Protein AF-A0A258VSQ6-F1 (afdb_monomer)

Sequence (157 aa):
AKTASLVGTTNIVQHYAACTGLESISQLTQAVYEDKRSSIGTYGAVTSITAPYLMAVHSIAGEVCNDIIDQEIANGTRIFAGWNLASNSLPSDSQLANAAVNMSLSCWQDYEISEEEKSLVISSIVSSVGSSEAGASRKAAIMMCTSMLASLNALLN

Structure (mmCIF, N/CA/C/O backbone):
data_AF-A0A258VSQ6-F1
#
_entry.id   AF-A0A258VSQ6-F1
#
loop_
_atom_site.group_PDB
_atom_site.id
_atom_site.type_symbol
_atom_site.label_atom_id
_atom_site.label_alt_id
_atom_site.label_comp_id
_atom_site.label_asym_id
_atom_site.label_entity_id
_atom_site.label_seq_id
_atom_site.pdbx_PDB_ins_code
_atom_site.Cartn_x
_atom_site.Cartn_y
_atom_site.Cartn_z
_atom_site.occupancy
_atom_site.B_iso_or_equiv
_atom_site.auth_seq_id
_atom_site.auth_comp_id
_atom_site.auth_asym_id
_atom_site.auth_atom_id
_atom_site.pdbx_PDB_model_num
ATOM 1 N N . ALA A 1 1 ? 15.393 7.122 26.761 1.00 33.22 1 ALA A N 1
ATOM 2 C CA . ALA A 1 1 ? 13.982 6.878 26.411 1.00 33.22 1 ALA A CA 1
ATOM 3 C C . ALA A 1 1 ? 13.561 7.936 25.400 1.00 33.22 1 ALA A C 1
ATOM 5 O O . ALA A 1 1 ? 13.375 9.082 25.784 1.00 33.22 1 ALA A O 1
ATOM 6 N N . LYS A 1 2 ? 13.545 7.603 24.103 1.00 26.77 2 LYS A N 1
ATOM 7 C CA . LYS A 1 2 ? 12.951 8.479 23.087 1.00 26.77 2 LYS A CA 1
ATOM 8 C C . LYS A 1 2 ? 11.465 8.151 23.078 1.00 26.77 2 LYS A C 1
ATOM 10 O O . LYS A 1 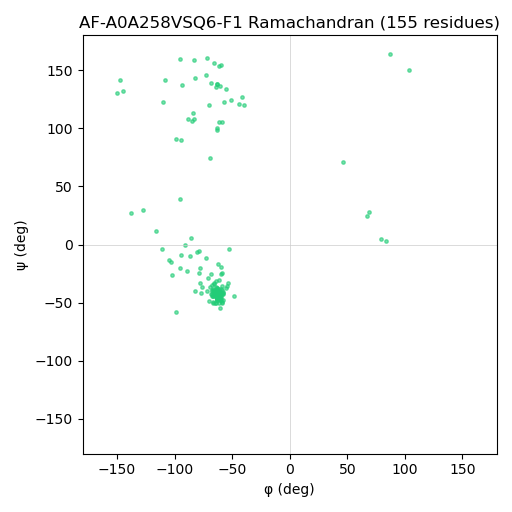2 ? 11.087 7.053 22.688 1.00 26.77 2 LYS A O 1
ATOM 15 N N . THR A 1 3 ? 10.667 9.052 23.631 1.00 31.41 3 THR A N 1
ATOM 16 C CA . THR A 1 3 ? 9.211 8.963 23.635 1.00 31.41 3 THR A CA 1
ATOM 17 C C . THR A 1 3 ? 8.747 9.024 22.185 1.00 31.41 3 THR A C 1
ATOM 19 O O . THR A 1 3 ? 8.704 10.100 21.597 1.00 31.41 3 THR A O 1
ATOM 22 N N . ALA A 1 4 ? 8.465 7.865 21.590 1.00 34.59 4 ALA A N 1
ATOM 23 C CA . ALA A 1 4 ? 7.646 7.793 20.394 1.00 34.59 4 ALA A CA 1
ATOM 24 C C . ALA A 1 4 ? 6.270 8.310 20.812 1.00 34.59 4 ALA A C 1
ATOM 26 O O . ALA A 1 4 ? 5.519 7.615 21.498 1.00 34.59 4 ALA A O 1
ATOM 27 N N . SER A 1 5 ? 5.983 9.568 20.486 1.00 30.41 5 SER A N 1
ATOM 28 C CA . SER A 1 5 ? 4.623 10.087 20.518 1.00 30.41 5 SER A CA 1
ATOM 29 C C . SER A 1 5 ? 3.877 9.401 19.382 1.00 30.41 5 SER A C 1
ATOM 31 O O . SER A 1 5 ? 3.667 9.983 18.328 1.00 30.41 5 SER A O 1
ATOM 33 N N . LEU A 1 6 ? 3.548 8.125 19.579 1.00 42.97 6 LEU A N 1
ATOM 34 C CA . LEU A 1 6 ? 2.557 7.443 18.773 1.00 42.97 6 LEU A CA 1
ATOM 35 C C . LEU A 1 6 ? 1.276 8.244 18.960 1.00 42.97 6 LEU A C 1
ATOM 37 O O . LEU A 1 6 ? 0.674 8.225 20.038 1.00 42.97 6 LEU A O 1
ATOM 41 N N . VAL A 1 7 ? 0.926 9.011 17.930 1.00 42.34 7 VAL A N 1
ATOM 42 C CA . VAL A 1 7 ? -0.416 9.552 17.739 1.00 42.34 7 VAL A CA 1
ATOM 43 C C . VAL A 1 7 ? -1.384 8.431 18.107 1.00 42.3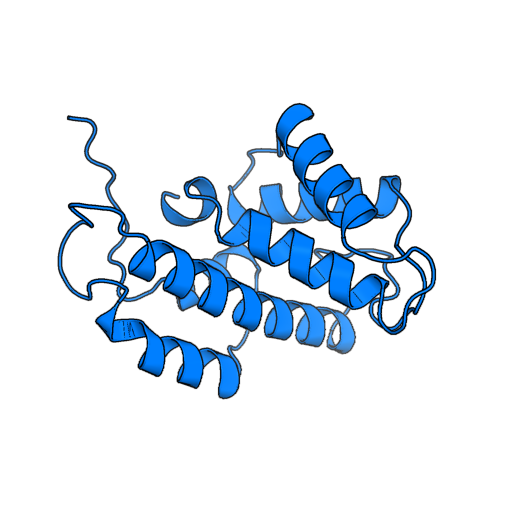4 7 VAL A C 1
ATOM 45 O O . VAL A 1 7 ? -1.206 7.297 17.661 1.00 42.34 7 VAL A O 1
ATOM 48 N N . GLY A 1 8 ? -2.326 8.715 19.011 1.00 41.78 8 GLY A N 1
ATOM 49 C CA . GLY A 1 8 ? -3.185 7.697 19.609 1.00 41.78 8 GLY A CA 1
ATOM 50 C C . GLY A 1 8 ? -3.703 6.716 18.557 1.00 41.78 8 GLY A C 1
ATOM 51 O O . GLY A 1 8 ? -4.382 7.104 17.606 1.00 41.78 8 GLY A O 1
ATOM 52 N N . THR A 1 9 ? -3.384 5.439 18.755 1.00 49.91 9 THR A N 1
ATOM 53 C CA . THR A 1 9 ? -3.735 4.258 17.944 1.00 49.91 9 THR A CA 1
ATOM 54 C C . THR A 1 9 ? -5.230 4.104 17.647 1.00 49.91 9 THR A C 1
ATOM 56 O O . THR A 1 9 ? -5.624 3.227 16.883 1.00 49.91 9 THR A O 1
ATOM 59 N N . THR A 1 10 ? -6.079 4.977 18.192 1.00 51.34 10 THR A N 1
ATOM 60 C CA . THR A 1 10 ? -7.493 5.104 17.845 1.00 51.34 10 THR A CA 1
ATOM 61 C C . THR A 1 10 ? -7.737 5.414 16.367 1.00 51.34 10 THR A C 1
ATOM 63 O O . THR A 1 10 ? -8.792 5.038 15.877 1.00 51.34 10 THR A O 1
ATOM 66 N N . ASN A 1 11 ? -6.782 6.007 15.637 1.00 66.25 11 ASN A N 1
ATOM 67 C CA . ASN A 1 11 ? -7.029 6.537 14.288 1.00 66.25 11 ASN A CA 1
ATOM 68 C C . ASN A 1 11 ? -6.048 6.043 13.205 1.00 66.25 11 ASN A C 1
ATOM 70 O O . ASN A 1 11 ? -5.815 6.752 12.232 1.00 66.25 11 ASN A O 1
ATOM 74 N N . ILE A 1 12 ? -5.496 4.827 13.321 1.00 75.06 12 ILE A N 1
ATOM 75 C CA . ILE A 1 12 ? -4.543 4.288 12.324 1.00 75.06 12 ILE A CA 1
ATOM 76 C C . ILE A 1 12 ? -5.099 4.291 10.890 1.00 75.06 12 ILE A C 1
ATOM 78 O O . ILE A 1 12 ? -4.395 4.627 9.945 1.00 75.06 12 ILE A O 1
ATOM 82 N N . VAL A 1 13 ? -6.392 3.997 10.731 1.00 78.31 13 VAL A N 1
ATOM 83 C CA . VAL A 1 13 ? -7.062 4.011 9.424 1.00 78.31 13 VAL A CA 1
ATOM 84 C C . VAL A 1 13 ? -7.180 5.434 8.886 1.00 78.31 13 VAL A C 1
ATOM 86 O O . VAL A 1 13 ? -6.921 5.666 7.712 1.00 78.31 13 VAL A O 1
ATOM 89 N N . GLN A 1 14 ? -7.528 6.399 9.742 1.00 77.25 14 GLN A N 1
ATOM 90 C CA . GLN A 1 14 ? -7.600 7.808 9.343 1.00 77.25 14 GLN A CA 1
ATOM 91 C C . GLN A 1 14 ? -6.219 8.347 8.982 1.00 77.25 14 GLN A C 1
ATOM 93 O O . GLN A 1 14 ? -6.110 9.160 8.074 1.00 77.25 14 GLN A O 1
ATOM 98 N N . HIS A 1 15 ? -5.175 7.873 9.660 1.00 78.75 15 HIS A N 1
ATOM 99 C CA . HIS A 1 15 ? -3.798 8.227 9.353 1.00 78.75 15 HIS A CA 1
ATOM 100 C C . HIS A 1 15 ? -3.389 7.740 7.965 1.00 78.75 15 HIS A C 1
ATOM 102 O O . HIS A 1 15 ? -2.946 8.526 7.130 1.00 78.75 15 HIS A O 1
ATOM 108 N N . TYR A 1 16 ? -3.634 6.460 7.677 1.00 85.44 16 TYR A N 1
ATOM 109 C CA . TYR A 1 16 ? -3.390 5.898 6.352 1.00 85.44 16 TYR A CA 1
ATOM 110 C C . TYR A 1 16 ? -4.223 6.582 5.274 1.00 85.44 16 TYR A C 1
ATOM 112 O O . TYR A 1 16 ? -3.696 6.902 4.211 1.00 85.44 16 TYR A O 1
ATOM 120 N N . ALA A 1 17 ? -5.494 6.872 5.555 1.00 83.31 17 ALA A N 1
ATOM 121 C CA . ALA A 1 17 ? -6.358 7.577 4.622 1.00 83.31 17 ALA A CA 1
ATOM 122 C C . ALA A 1 17 ? -5.858 9.005 4.346 1.00 83.31 17 ALA A C 1
ATOM 124 O O . ALA A 1 17 ? -5.749 9.409 3.191 1.00 83.31 17 ALA A O 1
ATOM 125 N N . ALA A 1 18 ? -5.473 9.748 5.388 1.00 82.12 18 ALA A N 1
ATOM 126 C CA . ALA A 1 18 ? -4.961 11.108 5.260 1.00 82.12 18 ALA A CA 1
ATOM 127 C C . ALA A 1 18 ? -3.659 11.155 4.451 1.00 82.12 18 ALA A C 1
ATOM 129 O O . ALA A 1 18 ? -3.523 11.980 3.550 1.00 82.12 18 ALA A O 1
ATOM 130 N N . CYS A 1 19 ? -2.724 10.247 4.731 1.00 83.44 19 CYS A N 1
ATOM 131 C CA . CYS A 1 19 ? -1.416 10.235 4.079 1.00 83.44 19 CYS A CA 1
ATOM 132 C C . CYS A 1 19 ? -1.509 9.807 2.604 1.00 83.44 19 CYS A C 1
ATOM 134 O O . CYS A 1 19 ? -0.739 10.263 1.762 1.00 83.44 19 CYS A O 1
ATOM 136 N N . THR A 1 20 ? -2.492 8.979 2.250 1.00 83.75 20 THR A N 1
ATOM 137 C CA . THR A 1 20 ? -2.698 8.486 0.876 1.00 83.75 20 THR A C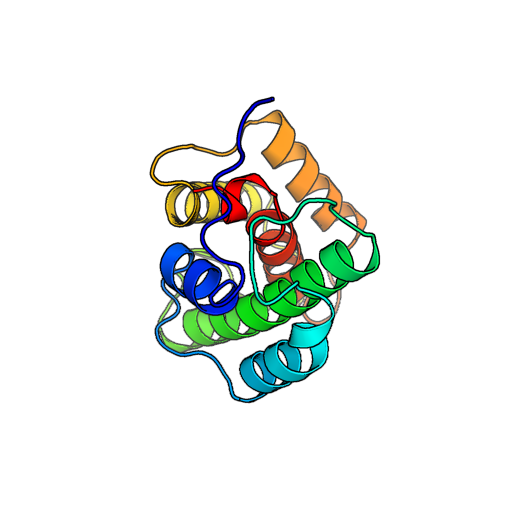A 1
ATOM 138 C C . THR A 1 20 ? -3.692 9.320 0.073 1.00 83.75 20 THR A C 1
ATOM 140 O O . THR A 1 20 ? -3.787 9.154 -1.145 1.00 83.75 20 THR A O 1
ATOM 143 N N . GLY A 1 21 ? -4.388 10.261 0.716 1.00 82.75 21 GLY A N 1
ATOM 144 C CA . GLY A 1 21 ? -5.457 11.039 0.091 1.00 82.75 21 GLY A CA 1
ATOM 145 C C . GLY A 1 21 ? -6.695 10.196 -0.227 1.00 82.75 21 GLY A C 1
ATOM 146 O O . GLY A 1 21 ? -7.403 10.488 -1.191 1.00 82.75 21 GLY A O 1
ATOM 147 N N . LEU A 1 22 ? -6.932 9.129 0.541 1.00 85.00 22 LEU A N 1
ATOM 148 C CA . LEU A 1 22 ? -8.145 8.327 0.438 1.00 85.00 22 LEU A CA 1
ATOM 149 C C . LEU A 1 22 ? -9.326 9.145 0.974 1.00 85.00 22 LEU A C 1
ATOM 151 O O . LEU A 1 22 ? -9.340 9.541 2.140 1.00 85.00 22 LEU A O 1
ATOM 155 N N . GLU A 1 23 ? -10.321 9.396 0.127 1.00 81.31 23 GLU A N 1
ATOM 156 C CA . GLU A 1 23 ? -11.470 10.240 0.481 1.00 81.31 23 GLU A CA 1
ATOM 157 C C . GLU A 1 23 ? -12.483 9.500 1.360 1.00 81.31 23 GLU A C 1
ATOM 159 O O . GLU A 1 23 ? -13.137 10.096 2.219 1.00 81.31 23 GLU A O 1
ATOM 164 N N . SER A 1 24 ? -12.619 8.188 1.152 1.00 83.31 24 SER A N 1
ATOM 165 C CA . SER A 1 24 ? -13.550 7.345 1.897 1.00 83.31 24 SER A CA 1
ATOM 166 C C . SER A 1 24 ? -13.003 5.936 2.079 1.00 83.31 24 SER A C 1
ATOM 168 O O . SER A 1 24 ? -12.390 5.377 1.175 1.00 83.31 24 SER A O 1
ATOM 170 N N . ILE A 1 25 ? -13.249 5.369 3.255 1.00 84.31 25 ILE A N 1
ATOM 171 C CA . ILE A 1 25 ? -12.840 4.014 3.626 1.00 84.31 25 ILE A CA 1
ATOM 172 C C . ILE A 1 25 ? -13.994 3.057 3.317 1.00 84.31 25 ILE A C 1
ATOM 174 O O . ILE A 1 25 ? -15.154 3.371 3.607 1.00 84.31 25 ILE A O 1
ATOM 178 N N . SER A 1 26 ? -13.701 1.885 2.751 1.00 88.12 26 SER A N 1
ATOM 179 C CA . SER A 1 26 ? -14.736 0.895 2.456 1.00 88.12 26 SER A CA 1
ATOM 180 C C . SER A 1 26 ? -15.288 0.233 3.723 1.00 88.12 26 SER A C 1
ATOM 182 O O . SER A 1 26 ? -14.666 0.199 4.789 1.00 88.12 26 SER A O 1
ATOM 184 N N . GLN A 1 27 ? -16.480 -0.360 3.605 1.00 87.50 27 GLN A N 1
ATOM 185 C CA . GLN A 1 27 ? -17.067 -1.147 4.695 1.00 87.50 27 GLN A CA 1
ATOM 18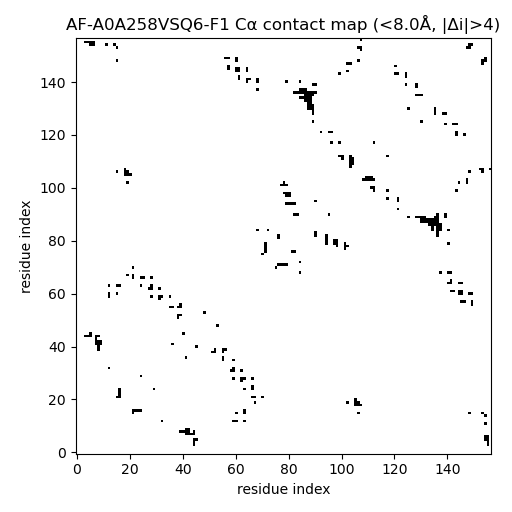6 C C . GLN A 1 27 ? -16.195 -2.352 5.076 1.00 87.50 27 GLN A C 1
ATOM 188 O O . GLN A 1 27 ? -16.192 -2.750 6.240 1.00 87.50 27 GLN A O 1
ATOM 193 N N . LEU A 1 28 ? -15.448 -2.914 4.118 1.00 88.00 28 LEU A N 1
ATOM 194 C CA . LEU A 1 28 ? -14.533 -4.026 4.361 1.00 88.00 28 LEU A CA 1
ATOM 195 C C . LEU A 1 28 ? -13.367 -3.580 5.247 1.00 88.00 28 LEU A C 1
ATOM 197 O O . LEU A 1 28 ? -13.115 -4.196 6.282 1.00 88.00 28 LEU A O 1
ATOM 201 N N . THR A 1 29 ? -12.722 -2.468 4.898 1.00 85.69 29 THR A N 1
ATOM 202 C CA . THR A 1 29 ? -11.627 -1.890 5.685 1.00 85.69 29 THR A CA 1
ATOM 203 C C . THR A 1 29 ? -12.084 -1.515 7.094 1.00 85.69 29 THR A C 1
ATOM 205 O O . THR A 1 29 ? -11.393 -1.822 8.069 1.00 85.69 29 THR A O 1
ATOM 208 N N . GLN A 1 30 ? -13.281 -0.932 7.237 1.00 85.62 30 GLN A N 1
ATOM 209 C CA . GLN A 1 30 ? -13.857 -0.642 8.554 1.00 85.62 30 GLN A CA 1
ATOM 210 C C . GLN A 1 30 ? -14.091 -1.924 9.369 1.00 85.62 30 GLN A C 1
ATOM 212 O O . GLN A 1 30 ? -13.786 -1.958 10.560 1.00 85.62 30 GLN A O 1
ATOM 217 N N . ALA A 1 31 ? -14.600 -2.990 8.744 1.00 86.19 31 ALA A N 1
ATOM 218 C CA . ALA A 1 31 ? -14.827 -4.266 9.418 1.00 86.19 31 ALA A CA 1
ATOM 219 C C . ALA A 1 31 ? -13.514 -4.916 9.887 1.00 86.19 31 ALA A C 1
ATOM 221 O O . ALA A 1 31 ? -13.444 -5.404 11.015 1.00 86.19 31 ALA A O 1
ATOM 222 N N . VAL A 1 32 ? -12.461 -4.879 9.061 1.00 86.19 32 VAL A N 1
ATOM 223 C CA . VAL A 1 32 ? -11.130 -5.389 9.433 1.00 86.19 32 VAL A CA 1
ATOM 224 C C . VAL A 1 32 ? -10.523 -4.568 10.568 1.00 86.19 32 VAL A C 1
ATOM 226 O O . VAL A 1 32 ? -9.953 -5.141 11.496 1.00 86.19 32 VAL A O 1
ATOM 229 N N . TYR A 1 33 ? -10.685 -3.244 10.553 1.00 83.88 33 TYR A N 1
ATOM 230 C CA . TYR A 1 33 ? -10.269 -2.409 11.674 1.00 83.88 33 TYR A CA 1
ATOM 231 C C . TYR A 1 33 ? -10.978 -2.802 12.974 1.00 83.88 33 TYR A C 1
ATOM 233 O O . TYR A 1 33 ? -10.296 -3.036 13.969 1.00 83.88 33 TYR A O 1
ATOM 241 N N . GLU A 1 34 ? -12.308 -2.928 12.982 1.00 84.06 34 GLU A N 1
ATOM 242 C CA . GLU A 1 34 ? -13.050 -3.294 14.199 1.00 84.06 34 GLU A CA 1
ATOM 243 C C . GLU A 1 34 ? -12.678 -4.697 14.712 1.00 84.06 34 GLU A C 1
ATOM 245 O O . GLU A 1 34 ? -12.524 -4.880 15.920 1.00 84.06 34 GLU A O 1
ATOM 250 N N . ASP A 1 35 ? -12.445 -5.667 13.819 1.00 85.69 35 ASP A N 1
ATOM 251 C CA . ASP A 1 35 ? -11.961 -7.009 14.186 1.00 85.69 35 ASP A CA 1
ATOM 252 C C . ASP A 1 35 ? -10.577 -6.953 14.856 1.00 85.69 35 ASP A C 1
ATOM 254 O O . ASP A 1 35 ? -10.327 -7.573 15.895 1.00 85.69 35 ASP A O 1
ATOM 258 N N . LYS A 1 36 ? -9.662 -6.160 14.289 1.00 81.50 36 LYS A N 1
ATOM 259 C CA . LYS A 1 36 ? -8.274 -6.061 14.758 1.00 81.50 36 LYS A CA 1
ATOM 260 C C . LYS A 1 36 ? -8.065 -5.042 15.869 1.00 81.50 36 LYS A C 1
ATOM 262 O O . LYS A 1 36 ? -7.006 -5.059 16.500 1.00 81.50 36 LYS A O 1
ATOM 267 N N . ARG A 1 37 ? -9.065 -4.214 16.175 1.00 76.12 37 ARG A N 1
ATOM 268 C CA . ARG A 1 37 ? -9.001 -3.126 17.158 1.00 76.12 37 ARG A CA 1
ATOM 269 C C . ARG A 1 37 ? -8.528 -3.578 18.540 1.00 76.12 37 ARG A C 1
ATOM 271 O O . ARG A 1 37 ? -7.838 -2.840 19.228 1.00 76.12 37 ARG A O 1
ATOM 278 N N . SER A 1 38 ? -8.854 -4.801 18.950 1.00 72.94 38 SER A N 1
ATOM 279 C CA . SER A 1 38 ? -8.393 -5.368 20.227 1.00 72.94 38 SER A CA 1
ATOM 280 C C . SER A 1 38 ? -6.881 -5.646 20.274 1.00 72.94 38 SER A C 1
ATOM 282 O O . SER A 1 38 ? -6.288 -5.659 21.352 1.00 72.94 38 SER A O 1
ATOM 284 N N . SER A 1 39 ? -6.254 -5.855 19.112 1.00 73.00 39 SER A N 1
ATOM 285 C CA . SER A 1 39 ? -4.820 -6.146 18.960 1.00 73.00 39 SER A CA 1
ATOM 286 C C . SER A 1 39 ? -3.970 -4.880 18.820 1.00 73.00 39 SER A C 1
ATOM 288 O O . SER A 1 39 ? -2.778 -4.896 19.132 1.00 73.00 39 SER A O 1
ATOM 290 N N . ILE A 1 40 ? -4.580 -3.776 18.383 1.00 69.56 40 ILE A N 1
ATOM 291 C CA . ILE A 1 40 ? -3.987 -2.437 18.337 1.00 69.56 40 ILE A CA 1
ATOM 292 C C . ILE A 1 40 ? -4.461 -1.655 19.564 1.00 69.56 40 ILE A C 1
ATOM 294 O O . ILE A 1 40 ? -5.525 -1.053 19.555 1.00 69.56 40 ILE A O 1
ATOM 298 N N . GLY A 1 41 ? -3.700 -1.727 20.663 1.00 57.38 41 GLY A N 1
ATOM 299 C CA . GLY A 1 41 ? -4.091 -1.165 21.963 1.00 57.38 41 GLY A CA 1
ATOM 300 C C . GLY A 1 41 ? -4.796 0.193 21.841 1.00 57.38 41 GLY A C 1
ATOM 301 O O . GLY A 1 41 ? -4.240 1.142 21.298 1.00 57.38 41 GLY A O 1
ATOM 302 N N . THR A 1 42 ? -6.041 0.273 22.313 1.00 51.41 42 THR A N 1
ATOM 303 C CA . THR A 1 42 ? -6.945 1.410 22.059 1.00 51.41 42 THR A CA 1
ATOM 304 C C . THR A 1 42 ? -6.699 2.618 22.965 1.00 51.41 42 THR A C 1
ATOM 306 O O . THR A 1 42 ? -7.334 3.652 22.780 1.00 51.41 42 THR A O 1
ATOM 309 N N . TYR A 1 43 ? -5.814 2.493 23.961 1.00 45.12 43 TYR A N 1
ATOM 310 C CA . TYR A 1 43 ? -5.508 3.536 24.940 1.00 45.12 43 TYR A CA 1
ATOM 311 C C . TYR A 1 43 ? -4.028 3.517 25.338 1.00 45.12 43 TYR A C 1
ATOM 313 O O . TYR A 1 43 ? -3.499 2.478 25.728 1.00 45.12 43 TYR A O 1
ATOM 321 N N . GLY A 1 44 ? -3.400 4.696 25.321 1.00 43.09 44 GLY A N 1
ATOM 322 C CA . GLY A 1 44 ? -2.019 4.909 25.761 1.00 43.09 44 GLY A CA 1
ATOM 323 C C . GLY A 1 44 ? -0.969 4.681 24.670 1.00 43.09 44 GLY A C 1
ATOM 324 O O . GLY A 1 44 ? -1.243 4.094 23.628 1.00 43.09 44 GLY A O 1
ATOM 325 N N . ALA A 1 45 ? 0.248 5.179 24.907 1.00 49.69 45 ALA A N 1
ATOM 326 C CA . ALA A 1 45 ? 1.383 4.918 24.026 1.00 49.69 45 ALA A CA 1
ATOM 327 C C . ALA A 1 45 ? 1.655 3.407 23.968 1.00 49.69 45 ALA A C 1
ATOM 329 O O . ALA A 1 45 ? 1.650 2.745 25.008 1.00 49.69 45 ALA A O 1
ATOM 330 N N . VAL A 1 46 ? 1.913 2.863 22.774 1.00 54.81 46 VAL A N 1
ATOM 331 C CA . VAL A 1 46 ? 2.278 1.447 22.618 1.00 54.81 46 VAL A CA 1
ATOM 332 C C . VAL A 1 46 ? 3.582 1.208 23.379 1.00 54.81 46 VAL A C 1
ATOM 334 O O . VAL A 1 46 ? 4.655 1.632 22.960 1.00 54.81 46 VAL A O 1
ATOM 337 N N . THR A 1 47 ? 3.489 0.548 24.532 1.00 51.94 47 THR A N 1
ATOM 338 C CA . THR A 1 47 ? 4.649 0.245 25.384 1.00 51.94 47 THR A CA 1
ATOM 339 C C . THR A 1 47 ? 5.455 -0.940 24.858 1.00 51.94 47 THR A C 1
ATOM 341 O O . THR A 1 47 ? 6.631 -1.077 25.190 1.00 51.94 47 THR A O 1
ATOM 344 N N . SER A 1 48 ? 4.845 -1.781 24.014 1.00 60.16 48 SER A N 1
ATOM 345 C CA . SER A 1 48 ? 5.512 -2.885 23.324 1.00 60.16 48 SER A CA 1
ATOM 346 C C . SER A 1 48 ? 4.864 -3.173 21.971 1.00 60.16 48 SER A C 1
ATOM 348 O O . SER A 1 48 ? 3.645 -3.318 21.876 1.00 60.16 48 SER A O 1
ATOM 350 N N . ILE A 1 49 ? 5.688 -3.270 20.929 1.00 67.94 49 ILE A N 1
ATOM 351 C CA . ILE A 1 49 ? 5.268 -3.723 19.603 1.00 67.94 49 ILE A CA 1
ATOM 352 C C . ILE A 1 49 ? 5.278 -5.252 19.633 1.00 67.94 49 ILE A C 1
ATOM 354 O O . ILE A 1 49 ? 6.338 -5.872 19.699 1.00 67.94 49 ILE A O 1
ATOM 358 N N . THR A 1 50 ? 4.095 -5.863 19.634 1.00 69.94 50 THR A N 1
ATOM 359 C CA . THR A 1 50 ? 3.943 -7.325 19.629 1.00 69.94 50 THR A CA 1
ATOM 360 C C . THR A 1 50 ? 3.743 -7.845 18.203 1.00 69.94 50 THR A C 1
ATOM 362 O O . THR A 1 50 ? 3.329 -7.104 17.312 1.00 69.94 50 THR A O 1
ATOM 365 N N . ALA A 1 51 ? 4.005 -9.133 17.961 1.00 72.06 51 ALA A N 1
ATOM 366 C CA . ALA A 1 51 ? 3.726 -9.736 16.654 1.00 72.06 51 ALA A CA 1
ATOM 367 C C . ALA A 1 51 ? 2.237 -9.616 16.242 1.00 72.06 51 ALA A C 1
ATOM 369 O O . ALA A 1 51 ? 1.980 -9.231 15.101 1.00 72.06 51 ALA A O 1
ATOM 370 N N . PRO A 1 52 ? 1.248 -9.833 17.139 1.00 74.19 52 PRO A N 1
ATOM 371 C CA . PRO A 1 52 ? -0.160 -9.569 16.831 1.00 74.19 52 PRO A CA 1
ATOM 372 C C . PRO A 1 52 ? -0.447 -8.112 16.456 1.00 74.19 52 PRO A C 1
ATOM 374 O O . PRO A 1 52 ? -1.223 -7.873 15.535 1.00 74.19 52 PRO A O 1
ATOM 377 N N . TYR A 1 53 ? 0.206 -7.148 17.115 1.00 75.75 53 TYR A N 1
ATOM 378 C CA . TYR A 1 53 ? 0.088 -5.731 16.764 1.00 75.75 53 TYR A CA 1
ATOM 379 C C . TYR A 1 53 ? 0.583 -5.476 15.335 1.00 75.75 53 TYR A C 1
ATOM 381 O O . TYR A 1 53 ? -0.137 -4.897 14.528 1.00 75.75 53 TYR A O 1
ATOM 389 N N . LEU A 1 54 ? 1.781 -5.962 14.988 1.00 73.25 54 LEU A N 1
ATOM 390 C CA . LEU A 1 54 ? 2.345 -5.785 13.646 1.00 73.25 54 LEU A CA 1
ATOM 391 C C . LEU A 1 54 ? 1.477 -6.421 12.558 1.00 73.25 54 LEU A C 1
ATOM 393 O O . LEU A 1 54 ? 1.286 -5.812 11.507 1.00 73.25 54 LEU A O 1
ATOM 397 N N . MET A 1 55 ? 0.924 -7.611 12.810 1.00 79.12 55 MET A N 1
ATOM 398 C CA . MET A 1 55 ? 0.019 -8.260 11.860 1.00 79.12 55 MET A CA 1
ATOM 399 C C . MET A 1 55 ? -1.304 -7.509 11.711 1.00 79.12 55 MET A C 1
ATOM 401 O O . MET A 1 55 ? -1.797 -7.374 10.596 1.00 79.12 55 MET A O 1
ATOM 405 N N . ALA A 1 56 ? -1.870 -6.998 12.807 1.00 80.00 56 ALA A N 1
ATOM 406 C CA . ALA A 1 56 ? -3.074 -6.174 12.762 1.00 80.00 56 ALA A CA 1
ATOM 407 C C . ALA A 1 56 ? -2.852 -4.911 11.916 1.00 80.00 56 ALA A C 1
ATOM 409 O O . ALA A 1 56 ? -3.651 -4.618 11.032 1.00 80.00 56 ALA A O 1
ATOM 410 N N . VAL A 1 57 ? -1.728 -4.224 12.129 1.00 81.12 57 VAL A N 1
ATOM 411 C CA . VAL A 1 57 ? -1.313 -3.052 11.348 1.00 81.12 57 VAL A CA 1
ATOM 412 C C . VAL A 1 57 ? -1.171 -3.388 9.860 1.00 81.12 57 VAL A C 1
ATOM 414 O O . VAL A 1 57 ? -1.761 -2.704 9.030 1.00 81.12 57 VAL A O 1
ATOM 417 N N . HIS A 1 58 ? -0.454 -4.462 9.513 1.00 82.62 58 HIS A N 1
ATOM 418 C CA . HIS A 1 58 ? -0.284 -4.884 8.116 1.00 82.62 58 HIS A CA 1
ATOM 419 C C . HIS A 1 58 ? -1.612 -5.270 7.459 1.00 82.62 58 HIS A C 1
ATOM 421 O O . HIS A 1 58 ? -1.843 -4.931 6.303 1.00 82.62 58 HIS A O 1
ATOM 427 N N . SER A 1 59 ? -2.494 -5.956 8.190 1.00 85.06 59 SER A N 1
ATOM 428 C CA . SER A 1 59 ? -3.814 -6.341 7.686 1.00 85.06 59 SER A CA 1
ATOM 429 C C . SER A 1 59 ? -4.676 -5.118 7.384 1.00 85.06 59 SER A C 1
ATOM 431 O O . SER A 1 59 ? -5.320 -5.078 6.344 1.00 85.06 59 SER A O 1
ATOM 433 N N . ILE A 1 60 ? -4.673 -4.115 8.268 1.00 86.00 60 ILE A N 1
ATOM 434 C CA . ILE A 1 60 ? -5.407 -2.863 8.054 1.00 86.00 60 ILE A CA 1
ATOM 435 C C . ILE A 1 60 ? -4.803 -2.083 6.881 1.00 86.00 60 ILE A C 1
ATOM 437 O O . ILE A 1 60 ? -5.543 -1.605 6.026 1.00 86.00 60 ILE A O 1
ATOM 441 N N . ALA A 1 61 ? -3.472 -1.981 6.812 1.00 86.62 61 ALA A N 1
ATOM 442 C CA . ALA A 1 61 ? -2.780 -1.322 5.708 1.00 86.62 61 ALA A CA 1
ATOM 443 C C . ALA A 1 61 ? -3.122 -1.971 4.359 1.00 86.62 61 ALA A C 1
ATOM 445 O O . ALA A 1 61 ? -3.396 -1.257 3.403 1.00 86.62 61 ALA A O 1
ATOM 446 N N . GLY A 1 62 ? -3.178 -3.305 4.293 1.00 87.31 62 GLY A N 1
ATOM 447 C CA . GLY A 1 62 ? -3.552 -4.033 3.080 1.00 87.31 62 GLY A CA 1
ATOM 448 C C . GLY A 1 62 ? -4.950 -3.681 2.566 1.00 87.31 62 GLY A C 1
ATOM 449 O O . GLY A 1 62 ? -5.116 -3.461 1.368 1.00 87.31 62 GLY A O 1
ATOM 450 N N . GLU A 1 63 ? -5.936 -3.557 3.457 1.00 89.81 63 GLU A N 1
ATOM 451 C CA . GLU A 1 63 ? -7.295 -3.164 3.057 1.00 89.81 63 GLU A CA 1
ATOM 452 C C . GLU A 1 63 ? -7.391 -1.688 2.664 1.00 89.81 63 GLU A C 1
ATOM 454 O O . GLU A 1 63 ? -7.984 -1.360 1.639 1.00 89.81 63 GLU A O 1
ATOM 459 N N . VAL A 1 64 ? -6.711 -0.795 3.390 1.00 89.31 64 VAL A N 1
ATOM 460 C CA . VAL A 1 64 ? -6.612 0.614 2.980 1.00 89.31 64 VAL A CA 1
ATOM 461 C C . VAL A 1 64 ? -5.963 0.734 1.596 1.00 89.31 64 VAL A C 1
ATOM 463 O O . VAL A 1 64 ? -6.419 1.511 0.762 1.00 89.31 64 VAL A O 1
ATOM 466 N N . CYS A 1 65 ? -4.944 -0.074 1.303 1.00 91.56 65 CYS A N 1
ATOM 467 C CA . CYS A 1 65 ? -4.327 -0.130 -0.020 1.00 91.56 65 CYS A CA 1
ATOM 468 C C . CYS A 1 65 ? -5.273 -0.628 -1.110 1.00 91.56 65 CYS A C 1
ATOM 470 O O . CYS A 1 65 ? -5.210 -0.115 -2.226 1.00 91.56 65 CYS A O 1
ATOM 472 N N . ASN A 1 66 ? -6.152 -1.589 -0.813 1.00 91.56 66 ASN A N 1
ATOM 473 C CA . ASN A 1 66 ? -7.201 -1.986 -1.751 1.00 91.56 66 ASN A CA 1
ATOM 474 C C . ASN A 1 66 ? -8.127 -0.806 -2.066 1.00 91.56 66 ASN A C 1
ATOM 476 O O . ASN A 1 66 ? -8.352 -0.526 -3.243 1.00 91.56 66 ASN A O 1
ATOM 480 N N . ASP A 1 67 ? -8.579 -0.080 -1.041 1.00 91.12 67 ASP A N 1
ATOM 481 C CA . ASP A 1 67 ? -9.454 1.084 -1.211 1.00 91.12 67 ASP A CA 1
ATOM 482 C C . ASP A 1 67 ? -8.782 2.187 -2.049 1.00 91.12 67 ASP A C 1
ATOM 484 O O . ASP A 1 67 ? -9.399 2.751 -2.952 1.00 91.12 67 ASP A O 1
ATOM 488 N N . ILE A 1 68 ? -7.495 2.463 -1.806 1.00 91.00 68 ILE A N 1
ATOM 489 C CA . ILE A 1 68 ? -6.715 3.448 -2.576 1.00 91.00 68 ILE A CA 1
ATOM 490 C C . ILE A 1 68 ? -6.594 3.029 -4.037 1.00 91.00 68 ILE A C 1
ATOM 492 O O . ILE A 1 68 ? -6.768 3.852 -4.931 1.00 91.00 68 ILE A O 1
ATOM 496 N N . ILE A 1 69 ? -6.292 1.758 -4.296 1.00 91.75 69 ILE A N 1
ATOM 497 C CA . ILE A 1 69 ? -6.164 1.239 -5.659 1.00 91.75 69 ILE A CA 1
ATOM 498 C C . ILE A 1 69 ? -7.498 1.343 -6.396 1.00 91.75 69 ILE A C 1
ATOM 500 O O . ILE A 1 69 ? -7.518 1.750 -7.557 1.00 91.75 69 ILE A O 1
ATOM 504 N N . ASP A 1 70 ? -8.607 1.013 -5.737 1.00 91.12 70 ASP A N 1
ATOM 505 C CA . ASP A 1 70 ? -9.935 1.136 -6.333 1.00 91.12 70 ASP A CA 1
ATOM 506 C C . ASP A 1 70 ? -10.304 2.609 -6.589 1.00 91.12 70 ASP A C 1
ATOM 508 O O . ASP A 1 70 ? -10.841 2.924 -7.655 1.00 91.12 70 ASP A O 1
ATOM 512 N N . GLN A 1 71 ? -9.931 3.532 -5.690 1.00 89.81 71 GLN A N 1
ATOM 513 C CA . GLN A 1 71 ? -10.063 4.977 -5.915 1.00 89.81 71 GLN A CA 1
ATOM 514 C C . GLN A 1 71 ? -9.224 5.447 -7.115 1.00 89.81 71 GLN A C 1
ATOM 516 O O . GLN A 1 71 ? -9.724 6.192 -7.954 1.00 89.81 71 GLN A O 1
ATOM 521 N N . GLU A 1 72 ? -7.970 5.008 -7.234 1.00 89.00 72 GLU A N 1
ATOM 522 C CA . GLU A 1 72 ? -7.066 5.377 -8.334 1.00 89.00 72 GLU A CA 1
ATOM 523 C C . GLU A 1 72 ? -7.552 4.833 -9.690 1.00 89.00 72 GLU A C 1
ATOM 525 O O . GLU A 1 72 ? -7.389 5.486 -10.722 1.00 89.00 72 GLU A O 1
ATOM 530 N N . ILE A 1 73 ? -8.201 3.664 -9.701 1.00 87.50 73 ILE A N 1
ATOM 531 C CA . ILE A 1 73 ? -8.867 3.119 -10.894 1.00 87.50 73 ILE A CA 1
ATOM 532 C C . ILE A 1 73 ? -10.080 3.975 -11.284 1.00 87.50 73 ILE A C 1
ATOM 534 O O . ILE A 1 73 ? -10.292 4.225 -12.471 1.00 87.50 73 ILE A O 1
ATOM 538 N N . ALA A 1 74 ? -10.880 4.412 -10.308 1.00 86.69 74 ALA A N 1
ATOM 539 C CA . ALA A 1 74 ? -12.119 5.147 -10.556 1.00 86.69 74 ALA A CA 1
ATOM 540 C C . ALA A 1 74 ? -11.890 6.624 -10.927 1.00 86.69 74 ALA A C 1
ATOM 542 O O . ALA A 1 74 ? -12.543 7.141 -11.833 1.00 86.69 74 ALA A O 1
ATOM 543 N N . ASN A 1 75 ? -10.961 7.290 -10.240 1.00 83.94 75 ASN A N 1
ATOM 544 C CA . ASN A 1 75 ? -10.790 8.746 -10.276 1.00 83.94 75 ASN A CA 1
ATOM 545 C C . ASN A 1 75 ? -9.501 9.193 -10.987 1.00 83.94 75 ASN A C 1
ATOM 547 O O . ASN A 1 75 ? -9.287 10.391 -11.179 1.00 83.94 75 ASN A O 1
ATOM 551 N N . GLY A 1 76 ? -8.665 8.244 -11.415 1.00 79.25 76 GLY A N 1
ATOM 552 C CA . GLY A 1 76 ? -7.386 8.498 -12.068 1.00 79.25 76 GLY A CA 1
ATOM 553 C C . GLY A 1 76 ? -6.196 8.280 -11.135 1.00 79.25 76 GLY A C 1
ATOM 554 O O . GLY A 1 76 ? -6.277 8.455 -9.920 1.00 79.25 76 GLY A O 1
ATOM 555 N N . THR A 1 77 ? -5.071 7.884 -11.730 1.00 78.25 77 THR A N 1
ATOM 556 C CA . THR A 1 77 ? -3.892 7.452 -10.980 1.00 78.25 77 THR A CA 1
ATOM 557 C C . THR A 1 77 ? -3.019 8.636 -10.550 1.00 78.25 77 THR A C 1
ATOM 559 O O . THR A 1 77 ? -2.409 9.275 -11.415 1.00 78.25 77 THR A O 1
ATOM 562 N N . ARG A 1 78 ? -2.913 8.911 -9.245 1.00 87.38 78 ARG A N 1
ATOM 563 C CA . ARG A 1 78 ? -1.991 9.890 -8.645 1.00 87.38 78 ARG A CA 1
ATOM 564 C C . ARG A 1 78 ? -0.751 9.190 -8.099 1.00 87.38 78 ARG A C 1
ATOM 566 O O . ARG A 1 78 ? 0.357 9.511 -8.520 1.00 87.38 78 ARG A O 1
ATOM 573 N N . ILE A 1 79 ? -0.923 8.241 -7.179 1.00 88.94 79 ILE A N 1
ATOM 574 C CA . ILE A 1 79 ? 0.190 7.487 -6.586 1.00 88.94 79 ILE A CA 1
ATOM 575 C C . ILE A 1 79 ? 0.787 6.551 -7.637 1.00 88.94 79 ILE A C 1
ATOM 577 O O . ILE A 1 79 ? 1.994 6.576 -7.881 1.00 88.94 79 ILE A O 1
ATOM 581 N N . PHE A 1 80 ? -0.065 5.796 -8.333 1.00 92.00 80 PHE A N 1
ATOM 582 C CA . PHE A 1 80 ? 0.342 4.812 -9.339 1.00 92.00 80 PHE A CA 1
ATOM 583 C C . PHE A 1 80 ? 0.315 5.400 -10.754 1.00 92.00 80 PHE A C 1
ATOM 585 O O . PHE A 1 80 ? -0.118 4.754 -11.709 1.00 92.00 80 PHE A O 1
ATOM 592 N N . ALA A 1 81 ? 0.736 6.660 -10.897 1.00 88.50 81 ALA A N 1
ATOM 593 C CA . ALA A 1 81 ? 0.665 7.398 -12.153 1.00 88.50 81 ALA A CA 1
ATOM 594 C C . ALA A 1 81 ? 1.272 6.610 -13.330 1.00 88.50 81 ALA A C 1
ATOM 596 O O . ALA A 1 81 ? 2.429 6.185 -13.301 1.00 88.5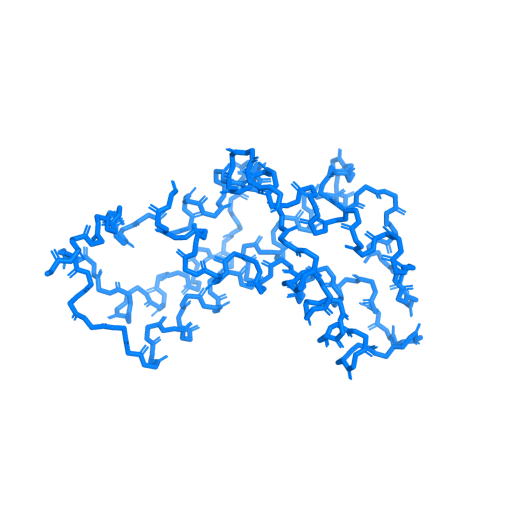0 81 ALA A O 1
ATOM 597 N N . GLY A 1 82 ? 0.474 6.420 -14.385 1.00 85.19 82 GLY A N 1
ATOM 598 C CA . GLY A 1 82 ? 0.886 5.700 -15.592 1.00 85.19 82 GLY A CA 1
ATOM 599 C C . GLY A 1 82 ? 0.851 4.174 -15.477 1.00 85.19 82 GLY A C 1
ATOM 600 O O . GLY A 1 82 ? 1.264 3.498 -16.420 1.00 85.19 82 GLY A O 1
ATOM 601 N N . TRP A 1 83 ? 0.367 3.614 -14.366 1.00 91.00 83 TRP A N 1
ATOM 602 C CA . TRP A 1 83 ? 0.131 2.179 -14.235 1.00 91.00 83 TRP A CA 1
ATOM 603 C C . TRP A 1 83 ? -1.206 1.789 -14.859 1.00 91.00 83 TRP A C 1
ATOM 605 O O . TRP A 1 83 ? -2.214 2.476 -14.707 1.00 91.00 83 TRP A O 1
ATOM 615 N N . ASN A 1 84 ? -1.242 0.617 -15.491 1.00 89.06 84 ASN A N 1
ATOM 616 C CA . ASN A 1 84 ? -2.499 -0.064 -15.770 1.00 89.06 84 ASN A CA 1
ATOM 617 C C . ASN A 1 84 ? -2.775 -1.059 -14.637 1.00 89.06 84 ASN A C 1
ATOM 619 O O . ASN A 1 84 ? -2.369 -2.216 -14.717 1.00 89.06 84 ASN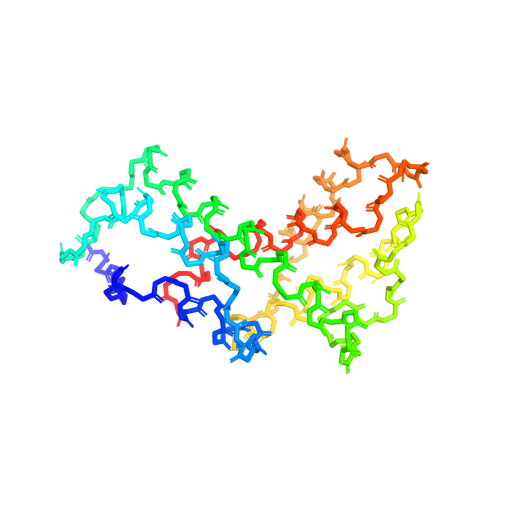 A O 1
ATOM 623 N N . LEU A 1 85 ? -3.475 -0.608 -13.594 1.00 88.06 85 LEU A N 1
ATOM 624 C CA . LEU A 1 85 ? -3.745 -1.393 -12.381 1.00 88.06 85 LEU A CA 1
ATOM 625 C C . LEU A 1 85 ? -4.580 -2.663 -12.630 1.00 88.06 85 LEU A C 1
ATOM 627 O O . LEU A 1 85 ? -4.572 -3.566 -11.799 1.00 88.06 85 LEU A O 1
ATOM 631 N N . ALA A 1 86 ? -5.254 -2.779 -13.778 1.00 87.12 86 ALA A N 1
ATOM 632 C CA . ALA A 1 86 ? -5.969 -3.990 -14.191 1.00 87.12 86 ALA A CA 1
ATOM 633 C C . ALA A 1 86 ? -5.103 -4.962 -15.023 1.00 87.12 86 ALA A C 1
ATOM 635 O O . ALA A 1 86 ? -5.586 -6.008 -15.458 1.00 87.12 86 ALA A O 1
ATOM 636 N N . SER A 1 87 ? -3.836 -4.625 -15.280 1.00 89.25 87 SER A N 1
ATOM 637 C CA . SER A 1 87 ? -2.936 -5.412 -16.123 1.00 89.25 87 SER A CA 1
ATOM 638 C C . SER A 1 87 ? -2.471 -6.708 -15.453 1.00 89.25 87 SER A C 1
ATOM 640 O O . SER A 1 87 ? -2.186 -6.763 -14.254 1.00 89.25 87 SER A O 1
ATOM 642 N N . ASN A 1 88 ? -2.300 -7.739 -16.283 1.00 92.31 88 ASN A N 1
ATOM 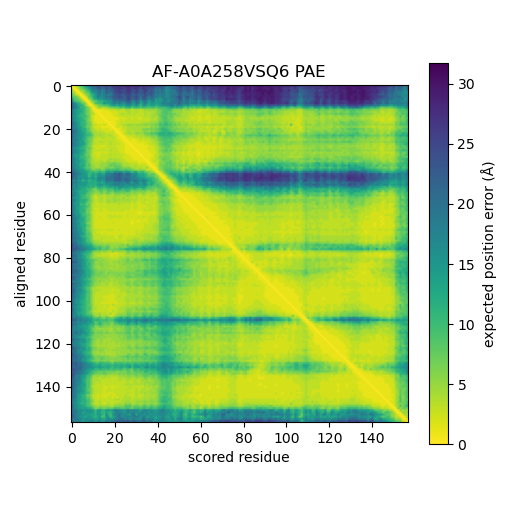643 C CA . ASN A 1 88 ? -1.651 -9.003 -15.920 1.00 92.31 88 ASN A CA 1
ATOM 644 C C . ASN A 1 88 ? -0.124 -8.951 -16.077 1.00 92.31 88 ASN A C 1
ATOM 646 O O . ASN A 1 88 ? 0.546 -9.970 -15.959 1.00 92.31 88 ASN A O 1
ATOM 650 N N . SER A 1 89 ? 0.434 -7.784 -16.389 1.00 91.88 89 SER A N 1
ATOM 651 C CA . SER A 1 89 ? 1.876 -7.580 -16.488 1.00 91.88 89 SER A CA 1
ATOM 652 C C . SER A 1 89 ? 2.372 -6.756 -15.317 1.00 91.88 89 SER A C 1
ATOM 654 O O . SER A 1 89 ? 1.705 -5.811 -14.886 1.00 91.88 89 SER A O 1
ATOM 656 N N . LEU A 1 90 ? 3.554 -7.113 -14.822 1.00 91.38 90 LEU A N 1
ATOM 657 C CA . LEU A 1 90 ? 4.241 -6.312 -13.822 1.00 91.38 90 LEU A CA 1
ATOM 658 C C . LEU A 1 90 ? 4.588 -4.926 -14.411 1.00 91.38 90 LEU A C 1
ATOM 660 O O . LEU A 1 90 ? 5.014 -4.860 -15.569 1.00 91.38 90 LEU A O 1
ATOM 664 N N . PRO A 1 91 ? 4.411 -3.829 -13.653 1.00 91.75 91 PRO A N 1
ATOM 665 C CA . PRO A 1 91 ? 4.889 -2.508 -14.052 1.00 91.75 91 PRO A CA 1
ATOM 666 C C . PRO A 1 91 ? 6.407 -2.505 -14.253 1.00 91.75 91 PRO A C 1
ATOM 668 O O . PRO A 1 91 ? 7.121 -3.306 -13.649 1.00 91.75 91 PRO A O 1
ATOM 671 N N . SER A 1 92 ? 6.913 -1.593 -15.082 1.00 91.56 92 SER A N 1
ATOM 672 C CA . SER A 1 92 ? 8.360 -1.438 -15.257 1.00 91.56 92 SER A CA 1
ATOM 673 C C . SER A 1 92 ? 9.031 -0.948 -13.972 1.00 91.56 92 SER A C 1
ATOM 675 O O . SER A 1 92 ? 8.418 -0.243 -13.172 1.00 91.56 92 SER A O 1
ATOM 677 N N . ASP A 1 93 ? 10.327 -1.212 -13.813 1.00 88.94 93 ASP A N 1
ATOM 678 C CA . ASP A 1 93 ? 11.096 -0.737 -12.651 1.00 88.94 93 ASP A CA 1
ATOM 679 C C . ASP A 1 93 ? 10.998 0.783 -12.454 1.00 88.94 93 ASP A C 1
ATOM 681 O O . ASP A 1 93 ? 10.902 1.263 -11.329 1.00 88.94 93 ASP A O 1
ATOM 685 N N . SER A 1 94 ? 10.943 1.554 -13.545 1.00 90.75 94 SER A N 1
ATOM 686 C CA . SER A 1 94 ? 10.723 3.004 -13.494 1.00 90.75 94 SER A CA 1
ATOM 687 C C . SER A 1 94 ? 9.337 3.382 -12.961 1.00 90.75 94 SER A C 1
ATOM 689 O O . SER A 1 94 ? 9.210 4.330 -12.191 1.00 90.75 94 SER A O 1
ATOM 691 N N . GLN A 1 95 ? 8.295 2.637 -13.336 1.00 92.56 95 GLN A N 1
ATOM 692 C CA . GLN A 1 95 ? 6.941 2.822 -12.818 1.00 92.56 95 GLN A CA 1
ATOM 693 C C . GLN A 1 95 ? 6.866 2.448 -11.334 1.00 92.56 95 GLN A C 1
ATOM 695 O O . GLN A 1 95 ? 6.217 3.161 -10.567 1.00 92.56 95 GLN A O 1
ATOM 700 N N . LEU A 1 96 ? 7.557 1.377 -10.928 1.00 91.56 96 LEU A N 1
ATOM 701 C CA . LEU A 1 96 ? 7.689 0.967 -9.530 1.00 91.56 96 LEU A CA 1
ATOM 702 C C . LEU A 1 96 ? 8.420 2.035 -8.701 1.00 91.56 96 LEU A C 1
ATOM 704 O O . LEU A 1 96 ? 7.932 2.444 -7.650 1.00 91.56 96 LEU A O 1
ATOM 708 N N . ALA A 1 97 ? 9.546 2.547 -9.197 1.00 91.06 97 ALA A N 1
ATOM 709 C CA . ALA A 1 97 ? 10.315 3.592 -8.529 1.00 91.06 97 ALA A CA 1
ATOM 710 C C . ALA A 1 97 ? 9.511 4.888 -8.357 1.00 91.06 97 ALA A C 1
ATOM 712 O O . ALA A 1 97 ? 9.480 5.446 -7.262 1.00 91.06 97 ALA A O 1
ATOM 713 N N . ASN A 1 98 ? 8.813 5.335 -9.405 1.00 92.19 98 ASN A N 1
ATOM 714 C CA . ASN A 1 98 ? 7.998 6.549 -9.343 1.00 92.19 98 ASN A CA 1
ATOM 715 C C . ASN A 1 98 ? 6.840 6.413 -8.348 1.00 92.19 98 ASN A C 1
ATOM 717 O O . ASN A 1 98 ? 6.572 7.345 -7.596 1.00 92.19 98 ASN A O 1
ATOM 721 N N . ALA A 1 99 ? 6.170 5.257 -8.308 1.00 91.25 99 ALA A N 1
ATOM 722 C CA . ALA A 1 99 ? 5.091 5.019 -7.352 1.00 91.25 99 ALA A CA 1
ATOM 723 C C . ALA A 1 99 ? 5.598 5.015 -5.901 1.00 91.25 99 ALA A C 1
ATOM 725 O O . ALA A 1 99 ? 4.955 5.602 -5.030 1.00 91.25 99 ALA A O 1
ATOM 726 N N . ALA A 1 100 ? 6.775 4.429 -5.648 1.00 90.19 100 ALA A N 1
ATOM 727 C CA . ALA A 1 100 ? 7.406 4.469 -4.331 1.00 90.19 100 ALA A CA 1
ATOM 728 C C . ALA A 1 100 ? 7.704 5.914 -3.893 1.00 90.19 100 ALA A C 1
ATOM 730 O O . ALA A 1 100 ? 7.346 6.299 -2.783 1.00 90.19 100 ALA A O 1
ATOM 731 N N . VAL A 1 101 ? 8.266 6.743 -4.780 1.00 90.00 101 VAL A N 1
ATOM 732 C CA . VAL A 1 101 ? 8.531 8.168 -4.504 1.00 90.00 101 VAL A CA 1
ATOM 733 C C . VAL A 1 101 ? 7.236 8.949 -4.267 1.00 90.00 101 VAL A C 1
ATOM 735 O O . VAL A 1 101 ? 7.118 9.677 -3.284 1.00 90.00 101 VAL A O 1
ATOM 738 N N . ASN A 1 102 ? 6.224 8.774 -5.120 1.00 89.75 102 ASN A N 1
ATOM 739 C CA . ASN A 1 102 ? 4.938 9.455 -4.959 1.00 89.75 102 ASN A CA 1
ATOM 740 C C . ASN A 1 102 ? 4.295 9.133 -3.608 1.00 89.75 102 ASN A C 1
ATOM 742 O O . ASN A 1 102 ? 3.739 10.012 -2.950 1.00 89.75 102 ASN A O 1
ATOM 746 N N . MET A 1 103 ? 4.376 7.874 -3.183 1.00 87.81 103 MET A N 1
ATOM 747 C CA . MET A 1 103 ? 3.787 7.440 -1.927 1.00 87.81 103 MET A CA 1
ATOM 748 C C . MET A 1 103 ? 4.611 7.879 -0.713 1.00 87.81 103 MET A C 1
ATOM 750 O O . MET A 1 103 ? 4.015 8.266 0.291 1.00 87.81 103 MET A O 1
ATOM 754 N N . SER A 1 104 ? 5.949 7.898 -0.797 1.00 86.00 104 SER A N 1
ATOM 755 C CA . SER A 1 104 ? 6.788 8.453 0.274 1.00 86.00 104 SER A CA 1
ATOM 756 C C . SER A 1 104 ? 6.533 9.945 0.453 1.00 86.00 104 SER A C 1
ATOM 758 O O . SER A 1 104 ? 6.320 10.395 1.570 1.00 86.00 104 SER A O 1
ATOM 760 N N . LEU A 1 105 ? 6.445 10.706 -0.641 1.00 85.44 105 LEU A N 1
ATOM 761 C CA . LEU A 1 105 ? 6.130 12.135 -0.578 1.00 85.44 105 LEU A CA 1
ATOM 762 C C . LEU A 1 105 ? 4.731 12.383 -0.005 1.00 85.44 105 LEU A C 1
ATOM 764 O O . LEU A 1 105 ? 4.544 13.301 0.790 1.00 85.44 105 LEU A O 1
ATOM 768 N N . SER A 1 106 ? 3.760 11.539 -0.368 1.00 83.88 106 SER A N 1
ATOM 769 C CA . SER A 1 106 ? 2.390 11.638 0.138 1.00 83.88 106 SER A CA 1
ATOM 770 C C . SER A 1 106 ? 2.303 11.328 1.634 1.00 83.88 106 SER A C 1
ATOM 772 O O . SER A 1 106 ? 1.634 12.052 2.368 1.00 83.88 106 SER A O 1
ATOM 774 N N . CYS A 1 107 ? 2.985 10.277 2.098 1.00 80.25 107 CYS A N 1
ATOM 775 C CA . CYS A 1 107 ? 2.834 9.800 3.470 1.00 80.25 107 CYS A CA 1
ATOM 776 C C . CYS A 1 107 ? 3.873 10.323 4.460 1.00 80.25 107 CYS A C 1
ATOM 778 O O . CYS A 1 107 ? 3.613 10.302 5.659 1.00 80.25 107 CYS A O 1
ATOM 780 N N . TRP A 1 108 ? 5.028 10.798 3.997 1.00 80.31 108 TRP A N 1
ATOM 781 C CA . TRP A 1 108 ? 6.121 11.267 4.853 1.00 80.31 108 TRP A CA 1
ATOM 782 C C . TRP A 1 108 ? 6.428 12.759 4.687 1.00 80.31 108 TRP A C 1
ATOM 784 O O . TRP A 1 108 ? 7.442 13.203 5.211 1.00 80.31 108 TRP A O 1
ATOM 794 N N . GLN A 1 109 ? 5.567 13.525 3.999 1.00 67.62 109 GLN A N 1
ATOM 795 C CA . GLN A 1 109 ? 5.630 14.993 3.893 1.00 67.62 109 GLN A CA 1
ATOM 796 C C . GLN A 1 109 ? 7.051 15.516 3.590 1.00 67.62 109 GLN A C 1
ATOM 798 O O . GLN A 1 109 ? 7.700 16.105 4.449 1.00 67.62 109 GLN A O 1
ATOM 803 N N . ASP A 1 110 ? 7.517 15.283 2.358 1.00 62.47 110 ASP A N 1
ATOM 804 C CA . ASP A 1 110 ? 8.815 15.718 1.794 1.00 62.47 110 ASP A CA 1
ATOM 805 C C . ASP A 1 110 ? 10.047 14.844 2.092 1.00 62.47 110 ASP A C 1
ATOM 807 O O . ASP A 1 110 ? 11.145 15.154 1.624 1.00 62.47 110 ASP A O 1
ATOM 811 N N . TYR A 1 111 ? 9.890 13.710 2.779 1.00 72.44 111 TYR A N 1
ATOM 812 C CA . TYR A 1 111 ? 10.938 12.684 2.801 1.00 72.44 111 TYR A CA 1
ATOM 813 C C . TYR A 1 111 ? 10.760 11.714 1.636 1.00 72.44 111 TYR A C 1
ATOM 815 O O . TYR A 1 111 ? 9.853 10.878 1.615 1.00 72.44 111 TYR A O 1
ATOM 823 N N . GLU A 1 112 ? 11.650 11.825 0.655 1.00 78.75 112 GLU A N 1
ATOM 824 C CA . GLU A 1 112 ? 11.783 10.815 -0.386 1.00 78.75 112 GLU A CA 1
ATOM 825 C C . GLU A 1 112 ? 12.337 9.520 0.217 1.00 78.75 112 GLU A C 1
ATOM 827 O O . GLU A 1 112 ? 13.227 9.537 1.072 1.00 78.75 112 GLU A O 1
ATOM 832 N N . ILE A 1 113 ? 11.785 8.392 -0.223 1.00 83.19 113 ILE A N 1
ATOM 833 C CA . ILE A 1 113 ? 12.315 7.074 0.110 1.00 83.19 113 ILE A CA 1
ATOM 834 C C . ILE A 1 113 ? 13.795 6.979 -0.278 1.00 83.19 113 ILE A C 1
ATOM 836 O O . ILE A 1 113 ? 14.182 7.365 -1.382 1.00 83.19 113 ILE A O 1
ATOM 840 N N . SER A 1 114 ? 14.630 6.455 0.623 1.00 84.75 114 SER A N 1
ATOM 841 C CA . SER A 1 114 ? 16.045 6.238 0.306 1.00 84.75 114 SER A CA 1
ATOM 842 C C . SER A 1 114 ? 16.207 5.248 -0.854 1.00 84.75 114 SER A C 1
ATOM 844 O O . SER A 1 114 ? 15.359 4.378 -1.073 1.00 84.75 114 SER A O 1
ATOM 846 N N . GLU A 1 115 ? 17.309 5.344 -1.602 1.00 83.75 115 GLU A N 1
ATOM 847 C CA . GLU A 1 115 ? 17.589 4.411 -2.703 1.00 83.75 115 GLU A CA 1
ATOM 848 C C . GLU A 1 115 ? 17.662 2.960 -2.211 1.00 83.75 115 GLU A C 1
ATOM 850 O O . GLU A 1 115 ? 17.192 2.041 -2.887 1.00 83.75 115 GLU A O 1
ATOM 855 N N . GLU A 1 116 ? 18.193 2.750 -1.006 1.00 83.12 116 GLU A N 1
ATOM 856 C CA . GLU A 1 116 ? 18.276 1.441 -0.371 1.00 83.12 116 GLU A CA 1
ATOM 857 C C . GLU A 1 116 ? 16.886 0.870 -0.058 1.00 83.12 116 GLU A C 1
ATOM 859 O O . GLU A 1 116 ? 16.587 -0.263 -0.441 1.00 83.12 116 GLU A O 1
ATOM 864 N N . GLU A 1 117 ? 16.008 1.642 0.591 1.00 81.00 117 GLU A N 1
ATOM 865 C CA . GLU A 1 117 ? 14.640 1.204 0.904 1.00 81.00 117 GLU A CA 1
ATOM 866 C C . GLU A 1 117 ? 13.810 0.999 -0.363 1.00 81.00 117 GLU A C 1
ATOM 868 O O . GLU A 1 117 ? 13.078 0.014 -0.477 1.00 81.00 117 GLU A O 1
ATOM 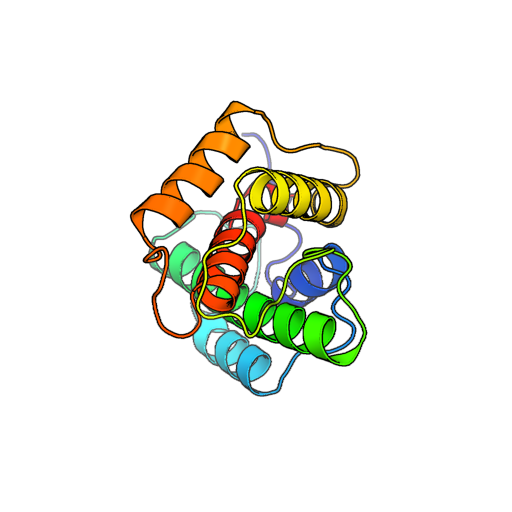873 N N . LYS A 1 118 ? 13.965 1.883 -1.352 1.00 85.88 118 LYS A N 1
ATOM 874 C CA . LYS A 1 118 ? 13.300 1.770 -2.651 1.00 85.88 118 LYS A CA 1
ATOM 875 C C . LYS A 1 118 ? 13.695 0.478 -3.357 1.00 85.88 118 LYS A C 1
ATOM 877 O O . LYS A 1 118 ? 12.826 -0.267 -3.807 1.00 85.88 118 LYS A O 1
ATOM 882 N N . SER A 1 119 ? 14.992 0.175 -3.404 1.00 87.25 119 SER A N 1
ATOM 883 C CA . SER A 1 119 ? 15.506 -1.065 -3.990 1.00 87.25 119 SER A CA 1
ATOM 884 C C . SER A 1 119 ? 14.983 -2.305 -3.261 1.00 87.25 119 SER A C 1
ATOM 886 O O . SER A 1 119 ? 14.586 -3.276 -3.909 1.00 87.25 119 SER A O 1
ATOM 888 N N . LEU A 1 120 ? 14.903 -2.265 -1.926 1.00 87.12 120 LEU A N 1
ATOM 889 C CA . LEU A 1 120 ? 14.331 -3.350 -1.125 1.00 87.12 120 LEU A CA 1
ATOM 890 C C . LEU A 1 120 ? 12.850 -3.587 -1.442 1.00 87.12 120 LEU A C 1
ATOM 892 O O . LEU A 1 120 ? 12.451 -4.732 -1.661 1.00 87.12 120 LEU A O 1
ATOM 896 N N . VAL A 1 121 ? 12.044 -2.524 -1.512 1.00 86.81 121 VAL A N 1
ATOM 897 C CA . VAL A 1 121 ? 10.614 -2.622 -1.841 1.00 86.81 121 VAL A CA 1
ATOM 898 C C . VAL A 1 121 ? 10.422 -3.173 -3.255 1.00 86.81 121 VAL A C 1
ATOM 900 O O . VAL A 1 121 ? 9.665 -4.125 -3.443 1.00 86.81 121 VAL A O 1
ATOM 903 N N . ILE A 1 122 ? 11.146 -2.642 -4.243 1.00 90.38 122 ILE A N 1
ATOM 904 C CA . ILE A 1 122 ? 11.054 -3.095 -5.640 1.00 90.38 122 ILE A CA 1
ATOM 905 C C . ILE A 1 122 ? 11.499 -4.555 -5.771 1.00 90.38 122 ILE A C 1
ATOM 907 O O . ILE A 1 122 ? 10.787 -5.363 -6.363 1.00 90.38 122 ILE A O 1
ATOM 911 N N . SER A 1 123 ? 12.629 -4.928 -5.167 1.00 89.69 123 SER A N 1
ATOM 912 C CA . SER A 1 123 ? 13.134 -6.308 -5.201 1.00 89.69 123 SER A CA 1
ATOM 913 C C . SER A 1 123 ? 12.158 -7.288 -4.547 1.00 89.69 123 SER A C 1
ATOM 915 O O . SER A 1 123 ? 11.953 -8.396 -5.046 1.00 89.69 123 SER A O 1
ATOM 917 N N . SER A 1 124 ? 11.510 -6.875 -3.454 1.00 88.44 124 SER A N 1
ATOM 918 C CA . SER A 1 124 ? 10.460 -7.652 -2.788 1.00 88.44 124 SER A CA 1
ATOM 919 C C . SER A 1 124 ? 9.264 -7.898 -3.718 1.00 88.44 124 SER A C 1
ATOM 921 O O . SER A 1 124 ? 8.783 -9.024 -3.829 1.00 88.44 124 SER A O 1
ATOM 923 N N . ILE A 1 125 ? 8.837 -6.879 -4.469 1.00 90.06 125 ILE A N 1
ATOM 924 C CA . ILE A 1 125 ? 7.735 -6.992 -5.434 1.00 90.06 125 ILE A CA 1
ATOM 925 C C . ILE A 1 125 ? 8.112 -7.906 -6.600 1.00 90.06 125 ILE A C 1
ATOM 927 O O . ILE A 1 125 ? 7.375 -8.839 -6.901 1.00 90.06 125 ILE A O 1
ATOM 931 N N . VAL A 1 126 ? 9.267 -7.680 -7.232 1.00 90.06 126 VAL A N 1
ATOM 932 C CA . VAL A 1 126 ? 9.719 -8.452 -8.405 1.00 90.06 126 VAL A CA 1
ATOM 933 C C . VAL A 1 126 ? 9.959 -9.926 -8.055 1.00 90.06 126 VAL A C 1
ATOM 935 O O . VAL A 1 126 ? 9.757 -10.802 -8.893 1.00 90.06 126 VAL A O 1
ATOM 938 N N . SER A 1 127 ? 10.367 -10.221 -6.817 1.00 89.19 127 SER A N 1
ATOM 939 C CA . SER A 1 127 ? 10.539 -11.602 -6.345 1.00 89.19 127 SER A CA 1
ATOM 940 C C . SER A 1 127 ? 9.230 -12.293 -5.956 1.00 89.19 127 SER A C 1
ATOM 942 O O . SER A 1 127 ? 9.167 -13.521 -5.996 1.00 89.19 127 SER A O 1
ATOM 944 N N . SER A 1 128 ? 8.194 -11.530 -5.596 1.00 88.19 128 SER A N 1
ATOM 945 C CA . SER A 1 128 ? 6.927 -12.068 -5.082 1.00 88.19 128 SER A CA 1
ATOM 946 C C . SER A 1 128 ? 5.800 -12.092 -6.114 1.00 88.19 128 SER A C 1
ATOM 948 O O . SER A 1 128 ? 4.886 -12.905 -5.993 1.00 88.19 128 SER A O 1
ATOM 950 N N . VAL A 1 129 ? 5.851 -11.213 -7.115 1.00 90.25 129 VAL A N 1
ATOM 951 C CA . VAL A 1 129 ? 4.822 -11.058 -8.147 1.00 90.25 129 VAL A CA 1
ATOM 952 C C . VAL A 1 129 ? 5.364 -11.566 -9.477 1.00 90.25 129 VAL A C 1
ATOM 954 O O . VAL A 1 129 ? 6.376 -11.086 -9.988 1.00 90.25 129 VAL A O 1
ATOM 957 N N . GLY A 1 130 ? 4.671 -12.538 -10.065 1.00 86.12 130 GLY A N 1
ATOM 958 C CA . GLY A 1 130 ? 5.039 -13.079 -11.370 1.00 86.12 130 GLY A CA 1
ATOM 959 C C . GLY A 1 130 ? 4.914 -12.017 -12.465 1.00 86.12 130 GLY A C 1
ATOM 960 O O . GLY A 1 130 ? 3.904 -11.324 -12.556 1.00 86.12 130 GLY A O 1
ATOM 961 N N . SER A 1 131 ? 5.897 -11.922 -13.363 1.00 84.75 131 SER A N 1
ATOM 962 C CA . SER A 1 131 ? 5.930 -10.881 -14.407 1.00 84.75 131 SER A CA 1
ATOM 963 C C . SER A 1 131 ? 4.730 -10.892 -15.367 1.00 84.75 131 SER A C 1
ATOM 965 O O . SER A 1 131 ? 4.476 -9.900 -16.049 1.00 84.75 131 SER A O 1
ATOM 967 N N . SER A 1 132 ? 3.999 -12.008 -15.448 1.00 85.44 132 SER A N 1
ATOM 968 C CA . SER A 1 132 ? 2.839 -12.207 -16.331 1.00 85.44 132 SER A CA 1
ATOM 969 C C . SER A 1 132 ? 1.673 -12.929 -15.639 1.00 85.44 132 SER A C 1
ATOM 971 O O . SER A 1 132 ? 0.914 -13.653 -16.285 1.00 85.44 132 SER A O 1
ATOM 973 N N . GLU A 1 133 ? 1.557 -12.814 -14.314 1.00 88.25 133 GLU A N 1
ATOM 974 C CA . GLU A 1 133 ? 0.467 -13.463 -13.583 1.00 88.25 133 GLU A CA 1
ATOM 975 C C . GLU A 1 133 ? -0.837 -12.650 -13.601 1.00 88.25 133 GLU A C 1
ATOM 977 O O . GLU A 1 133 ? -0.848 -11.431 -13.777 1.00 88.25 133 GLU A O 1
ATOM 982 N N . ALA A 1 134 ? -1.966 -13.324 -13.366 1.00 88.69 134 ALA A N 1
ATOM 983 C CA . ALA A 1 134 ? -3.259 -12.653 -13.278 1.00 88.69 134 ALA A CA 1
ATOM 984 C C . ALA A 1 134 ? -3.240 -11.564 -12.189 1.00 88.69 134 ALA A C 1
ATOM 986 O O . ALA A 1 134 ? -2.946 -11.842 -11.019 1.00 88.69 134 ALA A O 1
ATOM 987 N N . GLY A 1 135 ? -3.551 -10.330 -12.595 1.00 87.69 135 GLY A N 1
ATOM 988 C CA . GLY A 1 135 ? -3.551 -9.154 -11.729 1.00 87.69 135 GLY A CA 1
ATOM 989 C C . GLY A 1 135 ? -2.172 -8.735 -11.211 1.00 87.69 135 GLY A C 1
ATOM 990 O O . GLY A 1 135 ? -2.115 -8.105 -10.156 1.00 87.69 135 GLY A O 1
ATOM 991 N N . ALA A 1 136 ? -1.076 -9.073 -11.905 1.00 90.50 136 ALA A N 1
ATOM 992 C CA . ALA A 1 136 ? 0.289 -8.723 -11.496 1.00 90.50 136 ALA A CA 1
ATOM 993 C C . ALA A 1 136 ? 0.440 -7.237 -11.123 1.00 90.50 136 ALA A C 1
ATOM 995 O O . ALA A 1 136 ? 1.004 -6.919 -10.077 1.00 90.50 136 ALA A O 1
ATOM 996 N N . SER A 1 137 ? -0.131 -6.318 -11.913 1.00 91.62 137 SER A N 1
ATOM 997 C CA . SER A 1 137 ? -0.034 -4.886 -11.609 1.00 91.62 137 SER A CA 1
ATOM 998 C C . SER A 1 137 ? -0.760 -4.506 -10.319 1.00 91.62 137 SER A C 1
ATOM 1000 O O . SER A 1 137 ? -0.228 -3.715 -9.541 1.00 91.62 137 SER A O 1
ATOM 1002 N N . ARG A 1 138 ? -1.944 -5.076 -10.062 1.00 92.62 138 ARG A N 1
ATOM 1003 C CA . ARG A 1 138 ? -2.695 -4.839 -8.820 1.00 92.62 138 ARG A CA 1
ATOM 1004 C C . ARG A 1 138 ? -1.960 -5.415 -7.613 1.00 92.62 138 ARG A C 1
ATOM 1006 O O . ARG A 1 138 ? -1.836 -4.742 -6.598 1.00 92.62 138 ARG A O 1
ATOM 1013 N N . LYS A 1 139 ? -1.434 -6.638 -7.728 1.00 91.75 139 LYS A N 1
ATOM 1014 C CA . LYS A 1 139 ? -0.650 -7.289 -6.665 1.00 91.75 139 LYS A CA 1
ATOM 1015 C C . LYS A 1 139 ? 0.597 -6.483 -6.309 1.00 91.75 139 LYS A C 1
ATOM 1017 O O . LYS A 1 139 ? 0.860 -6.268 -5.129 1.00 91.75 139 LYS A O 1
ATOM 1022 N N . ALA A 1 140 ? 1.315 -5.986 -7.317 1.00 92.69 140 ALA A N 1
ATOM 1023 C CA . ALA A 1 140 ? 2.464 -5.110 -7.119 1.00 92.69 140 ALA A CA 1
ATOM 1024 C C . ALA A 1 140 ? 2.082 -3.816 -6.384 1.00 92.69 140 ALA A C 1
ATOM 1026 O O . ALA A 1 140 ? 2.772 -3.424 -5.445 1.00 92.69 140 ALA A O 1
ATOM 1027 N N . ALA A 1 141 ? 0.957 -3.195 -6.758 1.00 92.12 141 ALA A N 1
ATOM 1028 C CA . ALA A 1 141 ? 0.458 -1.986 -6.104 1.00 92.12 141 ALA A CA 1
ATOM 1029 C C . ALA A 1 141 ? 0.098 -2.242 -4.630 1.00 92.12 141 ALA A C 1
ATOM 1031 O O . ALA A 1 141 ? 0.534 -1.490 -3.758 1.00 92.12 141 ALA A O 1
ATOM 1032 N N . ILE A 1 142 ? -0.622 -3.335 -4.337 1.00 91.69 142 ILE A N 1
ATOM 1033 C CA . ILE A 1 142 ? -0.983 -3.730 -2.964 1.00 91.69 142 ILE A CA 1
ATOM 1034 C C . ILE A 1 142 ? 0.278 -3.956 -2.132 1.00 91.69 142 ILE A C 1
ATOM 1036 O O . ILE A 1 142 ? 0.384 -3.447 -1.018 1.00 91.69 142 ILE A O 1
ATOM 1040 N N . MET A 1 143 ? 1.248 -4.699 -2.665 1.00 90.88 143 MET A N 1
ATOM 1041 C CA . MET A 1 143 ? 2.469 -5.044 -1.942 1.00 90.88 143 MET A CA 1
ATOM 1042 C C . MET A 1 143 ? 3.335 -3.816 -1.652 1.00 90.88 143 MET A C 1
ATOM 1044 O O . MET A 1 143 ? 3.815 -3.664 -0.527 1.00 90.88 143 MET A O 1
ATOM 1048 N N . MET A 1 144 ? 3.481 -2.913 -2.627 1.00 90.69 144 MET A N 1
ATOM 1049 C CA . MET A 1 144 ? 4.176 -1.640 -2.440 1.00 90.69 144 MET A CA 1
ATOM 1050 C C . MET A 1 144 ? 3.493 -0.797 -1.364 1.00 90.69 144 MET A C 1
ATOM 1052 O O . MET A 1 144 ? 4.124 -0.417 -0.378 1.00 90.69 144 MET A O 1
ATOM 1056 N N . CYS A 1 145 ? 2.193 -0.556 -1.537 1.00 90.50 14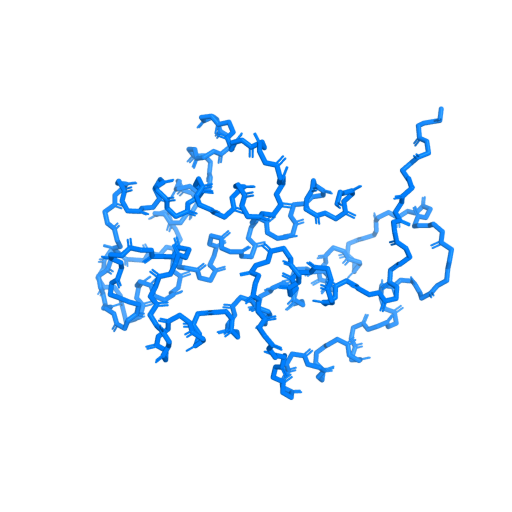5 CYS A N 1
ATOM 1057 C CA . CYS A 1 145 ? 1.395 0.268 -0.641 1.00 90.50 145 CYS A CA 1
ATOM 1058 C C . CYS A 1 145 ? 1.418 -0.258 0.794 1.00 90.50 145 CYS A C 1
ATOM 1060 O O . CYS A 1 145 ? 1.739 0.484 1.722 1.00 90.50 145 CYS A O 1
ATOM 1062 N N . THR A 1 146 ? 1.194 -1.561 0.970 1.00 88.12 146 THR A N 1
ATOM 1063 C CA . THR A 1 146 ? 1.180 -2.189 2.294 1.00 88.12 146 THR A CA 1
ATOM 1064 C C . THR A 1 146 ? 2.544 -2.071 2.965 1.00 88.12 146 THR A C 1
ATOM 1066 O O . THR A 1 146 ? 2.615 -1.720 4.139 1.00 88.12 146 THR A O 1
ATOM 1069 N N . SER A 1 147 ? 3.634 -2.306 2.225 1.00 84.44 147 SER A N 1
ATOM 1070 C CA . SER A 1 147 ? 4.997 -2.237 2.775 1.00 84.44 147 SER A CA 1
ATOM 1071 C C . SER A 1 147 ? 5.353 -0.831 3.256 1.00 84.44 147 SER A C 1
ATOM 1073 O O . SER A 1 147 ? 6.018 -0.672 4.278 1.00 84.44 147 SER A O 1
ATOM 1075 N N . MET A 1 148 ? 4.895 0.198 2.543 1.00 84.81 148 MET A N 1
ATOM 1076 C CA . MET A 1 148 ? 5.201 1.584 2.889 1.00 84.81 148 MET A CA 1
ATOM 1077 C C . MET A 1 148 ? 4.285 2.132 3.990 1.00 84.81 148 MET A C 1
ATOM 1079 O O . MET A 1 148 ? 4.784 2.788 4.903 1.00 84.81 148 MET A O 1
ATOM 1083 N N . LEU A 1 149 ? 2.986 1.812 3.983 1.00 80.94 149 LEU A N 1
ATOM 1084 C CA . LEU A 1 149 ? 2.051 2.201 5.052 1.00 80.94 149 LEU A CA 1
ATOM 1085 C C . LEU A 1 149 ? 2.312 1.474 6.373 1.00 80.94 149 LEU A C 1
ATOM 1087 O O . LEU A 1 149 ? 2.172 2.054 7.448 1.00 80.94 149 LEU A O 1
ATOM 1091 N N . ALA A 1 150 ? 2.706 0.203 6.317 1.00 74.12 150 ALA A N 1
ATOM 1092 C CA . ALA A 1 150 ? 3.034 -0.561 7.516 1.00 74.12 150 ALA A CA 1
ATOM 1093 C C . ALA A 1 150 ? 4.432 -0.234 8.073 1.00 74.12 150 ALA A C 1
ATOM 1095 O O . ALA A 1 150 ? 4.794 -0.715 9.152 1.00 74.12 150 ALA A O 1
ATOM 1096 N N . SER A 1 151 ? 5.220 0.590 7.371 1.00 70.81 151 SER A N 1
ATOM 1097 C CA . SER A 1 151 ? 6.485 1.093 7.897 1.00 70.81 151 SER A CA 1
ATOM 1098 C C . SER A 1 151 ? 6.232 1.961 9.136 1.00 70.81 151 SER A C 1
ATOM 1100 O O . SER A 1 151 ? 5.314 2.779 9.179 1.00 70.81 151 SER A O 1
ATOM 1102 N N . LEU A 1 152 ? 7.067 1.808 10.168 1.00 56.28 152 LEU A N 1
ATOM 1103 C CA . LEU A 1 152 ? 6.932 2.590 11.405 1.00 56.28 152 LEU A CA 1
ATOM 1104 C C . LEU A 1 152 ? 7.045 4.100 11.151 1.00 56.28 152 LEU A C 1
ATOM 1106 O O . LEU A 1 152 ? 6.476 4.880 11.906 1.00 56.28 152 LEU A O 1
ATOM 1110 N N . ASN A 1 153 ? 7.733 4.513 10.082 1.00 50.72 153 ASN A N 1
ATOM 1111 C CA . ASN A 1 153 ? 7.856 5.920 9.711 1.00 50.72 153 ASN A CA 1
ATOM 1112 C C . ASN A 1 153 ? 6.517 6.524 9.260 1.00 50.72 153 ASN A C 1
ATOM 1114 O O . ASN A 1 153 ? 6.228 7.669 9.587 1.00 50.72 153 ASN A O 1
ATOM 1118 N N . ALA A 1 154 ? 5.671 5.731 8.593 1.00 51.16 154 ALA A N 1
ATOM 1119 C CA . ALA A 1 154 ? 4.308 6.125 8.247 1.00 51.16 154 ALA A CA 1
ATOM 1120 C C . ALA A 1 154 ? 3.360 6.157 9.457 1.00 51.16 154 ALA A C 1
ATOM 1122 O O . ALA A 1 154 ? 2.250 6.637 9.317 1.00 51.16 154 ALA A O 1
ATOM 1123 N N . LEU A 1 155 ? 3.750 5.629 10.624 1.00 50.31 155 LEU A N 1
ATOM 1124 C CA . LEU A 1 155 ? 2.923 5.600 11.843 1.00 50.31 155 LEU A CA 1
ATOM 1125 C C . LEU A 1 155 ? 3.352 6.620 12.905 1.00 50.31 155 LEU A C 1
ATOM 1127 O O . LEU A 1 155 ? 2.646 6.812 13.895 1.00 50.31 155 LEU A O 1
ATOM 1131 N N . LEU A 1 156 ? 4.540 7.204 12.753 1.00 47.84 156 LEU A N 1
ATOM 1132 C CA . LEU A 1 156 ? 5.156 8.102 13.733 1.00 47.84 156 LEU A CA 1
ATOM 1133 C C . LEU A 1 156 ? 5.069 9.584 13.345 1.00 47.84 156 LEU A C 1
ATOM 1135 O O . LEU A 1 156 ? 5.290 10.428 14.213 1.00 47.84 156 LEU A O 1
ATOM 1139 N N . ASN A 1 157 ? 4.746 9.874 12.085 1.00 41.84 157 ASN A N 1
ATOM 1140 C CA . ASN A 1 157 ? 4.520 11.205 11.517 1.00 41.84 157 ASN A CA 1
ATOM 1141 C C . ASN A 1 157 ? 3.122 11.246 10.926 1.00 41.84 157 ASN A C 1
ATOM 1143 O O . ASN A 1 157 ? 2.449 12.290 11.051 1.00 41.84 157 ASN A O 1
#

Mean predicted aligned error: 7.64 Å

Secondary structure (DSSP, 8-state):
--------GGGHHHHHHHHHT-S---HHHHHHHHHHTTTS-SSS--S---HHHHHHHHHHHHHHHHHHHHHHHHH--STTTT--TT-SSPPPHHHHHHHHHHHHHHHHTT-PPPHHHHHHHHHHHHHHS-TTSTTHHHHHHHHHHHHHHTSTHHHH-

pLDDT: mean 78.98, std 15.75, range [26.77, 92.69]

Radius of gyration: 15.44 Å; Cα contacts (8 Å, |Δi|>4): 200; chains: 1; bounding box: 35×29×43 Å

Nearest PDB structures (foldseek):
  9erx-assembly1_R  TM=2.747E-01  e=8.301E+00  Homo sapiens

Solvent-accessible surface area (backbone atoms only — not comparable to full-atom values): 8688 Å² total; per-residue (Å²): 135,83,80,72,67,46,65,65,56,74,44,58,67,58,50,53,26,63,30,69,67,44,90,71,82,48,73,64,40,52,50,50,41,63,73,34,40,81,50,42,56,73,71,68,64,83,87,68,91,44,72,65,32,55,50,38,47,39,55,42,27,41,39,50,30,49,45,43,52,53,46,29,70,75,76,51,52,72,49,51,51,91,61,60,57,84,29,37,42,48,69,54,72,69,52,52,51,49,27,50,38,43,45,24,35,46,41,50,73,78,43,66,60,49,71,68,60,48,50,51,54,51,52,52,37,64,74,72,42,51,65,72,32,89,40,15,20,39,53,44,51,37,54,52,43,20,58,53,54,52,31,67,68,48,59,59,107

Foldseek 3Di:
DPPLPQPQLQCLLVLLCQLLVQPDADPVLVVLCVVLVVQRDRDDDCPDDDPSNLVSQLSSQLRSLVSSLVCCVVPNNQLQHPDPQQALAADDLVSLQSSQQSSCCSQQVPDGDDPVRSCVQSVVLPVPADRRGRSSSNSSSSSSRSVVSSPVSSRRD